Protein AF-A0A9P7V177-F1 (afdb_monomer)

Solvent-accessible surface area (backbone atoms only — not comparable to full-atom values): 6454 Å² total; per-residue (Å²): 126,67,68,66,52,52,54,53,55,57,62,63,65,72,72,75,75,77,78,82,79,75,62,74,82,75,57,77,79,83,68,80,65,89,78,62,84,59,56,44,78,45,80,48,74,78,81,86,56,91,95,53,86,77,69,51,53,64,54,56,53,49,54,57,38,52,77,67,72,54,51,68,44,80,77,43,80,41,85,38,88,98,79,48,35,30,38,32,34,33,55,73,69,88,82,86,127

Secondary structure (DSSP, 8-state):
-HHHHHHHHHHHHTT--------GGGS---------TTEEEEE------TTS----HHHHHHHHHHTTT--EEEEEEEEETTTEEEEEEEES-----

Nearest PDB structures (foldseek):
  8uce-assembly1_B-2  TM=7.009E-01  e=1.180E+00  Palaeococcus pacificus DY20341
  8ucg-assembly1_B  TM=6.876E-01  e=1.629E+00  Palaeococcus pacificus DY20341
  6ost-assembly1_7  TM=5.070E-01  e=1.037E+00  Escherichia coli
  3qu6-assembly2_B  TM=5.193E-01  e=1.629E+00  Homo sapiens

Foldseek 3Di:
DPPVVVVVVVVVVPPPPDDPPDPPVPPPPPPPPPDDPQKDKFFFDQDDDPPDDDPPSVNVVVVVCVVVVWDKAWPDADDDPPPTGTTIIGTPDPPDD

pLDDT: mean 76.57, std 15.44, range [36.66, 95.88]

Sequence (97 aa):
MGLAYLIFALLLLSATGGHAVIPIKDVEKHAARPFVENRYIVELETISIDGFQPKTAHKRFYDSLESREVTFDVSKEFDSPGIFIGVSLTLKDPDVQ

Radius of gyration: 29.99 Å; Cα contacts (8 Å, |Δi|>4): 80; chains: 1; bounding box: 76×32×71 Å

Mean predicted aligned error: 15.48 Å

Organism: NCBI:txid181124

Structure (mmCIF, N/CA/C/O backbone):
data_AF-A0A9P7V177-F1
#
_entry.id   AF-A0A9P7V177-F1
#
loop_
_atom_site.group_PDB
_atom_site.id
_atom_site.type_symbol
_atom_site.label_atom_id
_atom_site.label_alt_id
_atom_site.label_comp_id
_atom_site.label_asym_id
_atom_site.label_entity_id
_atom_site.label_seq_id
_atom_site.pdbx_PDB_ins_code
_atom_site.Cartn_x
_atom_site.Cartn_y
_atom_site.Cartn_z
_atom_site.occupancy
_atom_site.B_iso_or_equiv
_atom_site.auth_seq_id
_atom_site.auth_comp_id
_atom_site.auth_asym_id
_atom_site.auth_atom_id
_atom_site.pdbx_PDB_model_num
ATOM 1 N N . MET A 1 1 ? 56.968 20.068 -51.017 1.00 60.31 1 MET A N 1
ATOM 2 C CA . MET A 1 1 ? 55.739 19.637 -51.724 1.00 60.31 1 MET A CA 1
ATOM 3 C C . MET A 1 1 ? 55.027 18.443 -51.066 1.00 60.31 1 MET A C 1
ATOM 5 O O . MET A 1 1 ? 53.814 18.394 -51.157 1.00 60.31 1 MET A O 1
ATOM 9 N N . GLY A 1 2 ? 55.710 17.507 -50.383 1.00 71.06 2 GLY A N 1
ATOM 10 C CA . GLY A 1 2 ? 55.058 16.301 -49.825 1.00 71.06 2 GLY A CA 1
ATOM 11 C C . GLY A 1 2 ? 54.248 16.491 -48.532 1.00 71.06 2 GLY A C 1
ATOM 12 O O . GLY A 1 2 ? 53.212 15.858 -48.365 1.00 71.06 2 GLY A O 1
ATOM 13 N N . LEU A 1 3 ? 54.667 17.394 -47.637 1.00 71.75 3 LEU A N 1
ATOM 14 C CA . LEU A 1 3 ? 54.026 17.560 -46.322 1.00 71.75 3 LEU A CA 1
ATOM 15 C C . LEU A 1 3 ? 52.606 18.148 -46.413 1.00 71.75 3 LEU A C 1
ATOM 17 O O . LEU A 1 3 ? 51.704 17.694 -45.719 1.00 71.75 3 LE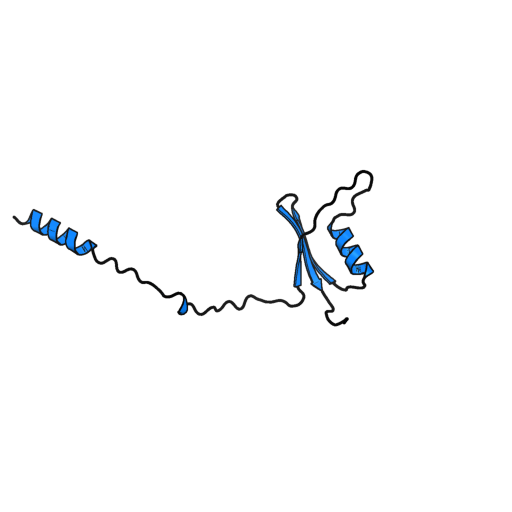U A O 1
ATOM 21 N N . ALA A 1 4 ? 52.390 19.110 -47.314 1.00 73.62 4 ALA A N 1
ATOM 22 C CA . ALA A 1 4 ? 51.074 19.712 -47.538 1.00 73.62 4 ALA A CA 1
ATOM 23 C C . ALA A 1 4 ? 50.070 18.705 -48.126 1.00 73.62 4 ALA A C 1
ATOM 25 O O . ALA A 1 4 ? 48.902 18.706 -47.751 1.00 73.62 4 ALA A O 1
ATOM 26 N N . TYR A 1 5 ? 50.543 17.806 -48.994 1.00 74.44 5 TYR A N 1
ATOM 27 C CA . TYR A 1 5 ? 49.721 16.750 -49.585 1.00 74.44 5 TYR A CA 1
ATOM 28 C C . TYR A 1 5 ? 49.313 15.701 -48.544 1.00 74.44 5 TYR A C 1
ATOM 30 O O . TYR A 1 5 ? 48.186 15.216 -48.557 1.00 74.44 5 TYR A O 1
ATOM 38 N N . LEU A 1 6 ? 50.213 15.403 -47.601 1.00 69.31 6 LEU A N 1
ATOM 39 C CA . LEU A 1 6 ? 49.960 14.463 -46.513 1.00 69.31 6 LEU A CA 1
ATOM 40 C C . LEU A 1 6 ? 48.923 15.008 -45.519 1.00 69.31 6 LEU A C 1
ATOM 42 O O . LEU A 1 6 ? 48.031 14.277 -45.105 1.00 69.31 6 LEU A O 1
ATOM 46 N N . ILE A 1 7 ? 48.991 16.305 -45.198 1.00 73.31 7 ILE A N 1
ATOM 47 C CA . ILE A 1 7 ? 48.001 16.981 -44.343 1.00 73.31 7 ILE A CA 1
ATOM 48 C C . ILE A 1 7 ? 46.635 17.046 -45.041 1.00 73.31 7 ILE A C 1
ATOM 50 O O . ILE A 1 7 ? 45.610 16.783 -44.415 1.00 73.31 7 ILE A O 1
ATOM 54 N N . PHE A 1 8 ? 46.616 17.339 -46.344 1.00 71.75 8 PHE A N 1
ATOM 55 C CA . PHE A 1 8 ? 45.386 17.378 -47.135 1.00 71.75 8 PHE A CA 1
ATOM 56 C C . PHE A 1 8 ? 44.718 15.997 -47.240 1.00 71.75 8 PHE A C 1
ATOM 58 O O . PHE A 1 8 ? 43.505 15.881 -47.071 1.00 71.75 8 PHE A O 1
ATOM 65 N N . ALA A 1 9 ? 45.508 14.937 -47.431 1.00 68.56 9 ALA A N 1
ATOM 66 C CA . ALA A 1 9 ? 45.014 13.562 -47.438 1.00 68.56 9 ALA A CA 1
ATOM 67 C C . ALA A 1 9 ? 44.467 13.126 -46.066 1.00 68.56 9 ALA A C 1
ATOM 69 O O . ALA A 1 9 ? 43.446 12.442 -46.005 1.00 68.56 9 ALA A O 1
ATOM 70 N N . LEU A 1 10 ? 45.096 13.556 -44.965 1.00 66.12 10 LEU A N 1
ATOM 71 C CA . LEU A 1 10 ? 44.641 13.240 -43.607 1.00 66.12 10 LEU A CA 1
ATOM 72 C C . LEU A 1 10 ? 43.308 13.931 -43.260 1.00 66.12 10 LEU A C 1
ATOM 74 O O . LEU A 1 10 ? 42.473 13.343 -42.578 1.00 66.12 10 LEU A O 1
ATOM 78 N N . LEU A 1 11 ? 43.089 15.152 -43.764 1.00 65.69 11 LEU A N 1
ATOM 79 C CA . LEU A 1 11 ? 41.843 15.915 -43.592 1.00 65.69 11 LEU A CA 1
ATOM 80 C C . LEU A 1 11 ? 40.659 15.341 -44.381 1.00 65.69 11 LEU A C 1
ATOM 82 O O . LEU A 1 11 ? 39.519 15.463 -43.945 1.00 65.69 11 LEU A O 1
ATOM 86 N N . LEU A 1 12 ? 40.910 14.704 -45.527 1.00 64.44 12 LEU A N 1
ATOM 87 C CA . LEU A 1 12 ? 39.863 14.056 -46.325 1.00 64.44 12 LEU A CA 1
ATOM 88 C C . LEU A 1 12 ? 39.369 12.740 -45.701 1.00 64.44 12 LEU A C 1
ATOM 90 O O . LEU A 1 12 ? 38.237 12.329 -45.954 1.00 64.44 12 LEU A O 1
ATOM 94 N N . LEU A 1 13 ? 40.189 12.086 -44.873 1.00 62.53 13 LEU A N 1
ATOM 95 C CA . LEU A 1 13 ? 39.874 10.771 -44.309 1.00 62.53 13 LEU A CA 1
ATOM 96 C C . LEU A 1 13 ? 38.919 10.837 -43.100 1.00 62.53 13 LEU A C 1
ATOM 98 O O . LEU A 1 13 ? 38.210 9.872 -42.824 1.00 62.53 13 LEU A O 1
ATOM 102 N N . SER A 1 14 ? 38.834 11.976 -42.409 1.00 59.34 14 SER A N 1
ATOM 103 C CA . SER A 1 14 ? 37.988 12.166 -41.220 1.00 59.34 14 SER A CA 1
ATOM 104 C C . SER A 1 14 ? 36.514 12.487 -41.520 1.00 59.34 14 SER A C 1
ATOM 106 O O . SER A 1 14 ? 35.722 12.634 -40.591 1.00 59.34 14 SER A O 1
ATOM 108 N N . ALA A 1 15 ? 36.108 12.551 -42.793 1.00 58.91 15 ALA A N 1
ATOM 109 C CA . ALA A 1 15 ? 34.748 12.933 -43.193 1.00 58.91 15 ALA A CA 1
ATOM 110 C C . ALA A 1 1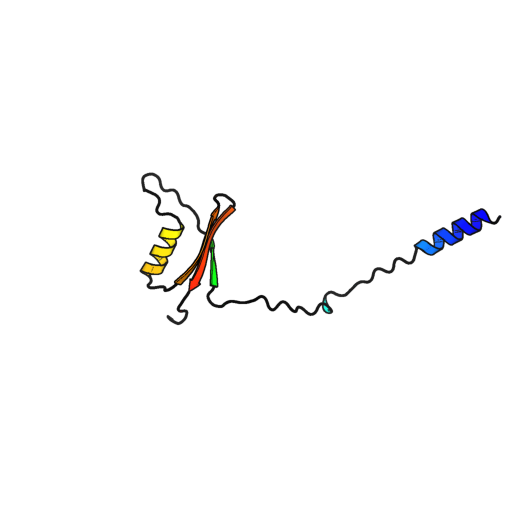5 ? 33.742 11.765 -43.297 1.00 58.91 15 ALA A C 1
ATOM 112 O O . ALA A 1 15 ? 32.582 11.988 -43.633 1.00 58.91 15 ALA A O 1
ATOM 113 N N . THR A 1 16 ? 34.139 10.522 -43.005 1.00 63.00 16 THR A N 1
ATOM 114 C CA . THR A 1 16 ? 33.262 9.339 -43.156 1.00 63.00 16 THR A CA 1
ATOM 115 C C . THR A 1 16 ? 32.731 8.815 -41.818 1.00 63.00 16 THR A C 1
ATOM 117 O O . THR A 1 16 ? 32.738 7.623 -41.531 1.00 63.00 16 THR A O 1
ATOM 120 N N . GLY A 1 17 ? 32.226 9.716 -40.976 1.00 62.62 17 GLY A N 1
ATOM 121 C CA . GLY A 1 17 ? 31.437 9.346 -39.801 1.00 62.62 17 GLY A CA 1
ATOM 122 C C . GLY A 1 17 ? 30.000 8.997 -40.189 1.00 62.62 17 GLY A C 1
ATOM 123 O O . GLY A 1 17 ? 29.104 9.815 -40.012 1.00 62.62 17 GLY A O 1
ATOM 124 N N . GLY A 1 18 ? 29.764 7.803 -40.739 1.00 64.00 18 GLY A N 1
ATOM 125 C CA . GLY A 1 18 ? 28.409 7.316 -41.010 1.00 64.00 18 GLY A CA 1
ATOM 126 C C . GLY A 1 18 ? 27.637 7.117 -39.705 1.00 64.00 18 GLY A C 1
ATOM 127 O O . GLY A 1 18 ? 27.924 6.197 -38.943 1.00 64.00 18 GLY A O 1
ATOM 128 N N . HIS A 1 19 ? 26.665 7.982 -39.417 1.00 61.09 19 HIS A N 1
ATOM 129 C CA . HIS A 1 19 ? 25.728 7.770 -38.317 1.00 61.09 19 HIS A CA 1
ATOM 130 C C . HIS A 1 19 ? 24.804 6.607 -38.684 1.00 61.09 19 HIS A C 1
ATOM 132 O O . HIS A 1 19 ? 23.919 6.746 -39.527 1.00 61.09 19 HIS A O 1
ATOM 138 N N . ALA A 1 20 ? 25.020 5.444 -38.070 1.00 65.12 20 ALA A N 1
ATOM 139 C CA . ALA A 1 20 ? 24.081 4.337 -38.155 1.00 65.12 20 ALA A CA 1
ATOM 140 C C . ALA A 1 20 ? 22.797 4.732 -37.409 1.00 65.12 20 ALA A C 1
ATOM 142 O O . ALA A 1 20 ? 22.717 4.654 -36.184 1.00 65.12 20 ALA A O 1
ATOM 143 N N . VAL A 1 21 ? 21.798 5.209 -38.152 1.00 69.94 21 VAL A N 1
ATOM 144 C CA . VAL A 1 21 ? 20.443 5.403 -37.633 1.00 69.94 21 VAL A CA 1
ATOM 145 C C . VAL A 1 21 ? 19.813 4.023 -37.543 1.00 69.94 21 VAL A C 1
ATOM 147 O O . VAL A 1 21 ? 19.350 3.486 -38.543 1.00 69.94 21 VAL A O 1
ATOM 150 N N . ILE A 1 22 ? 19.832 3.429 -36.352 1.00 70.31 22 ILE A N 1
ATOM 151 C CA . ILE A 1 22 ? 19.068 2.213 -36.080 1.00 70.31 22 ILE A CA 1
ATOM 152 C C . ILE A 1 22 ? 17.610 2.655 -35.901 1.00 70.31 22 ILE A C 1
ATOM 154 O O . ILE A 1 22 ? 17.309 3.367 -34.934 1.00 70.31 22 ILE A O 1
ATOM 158 N N . PRO A 1 23 ? 16.687 2.311 -36.816 1.00 65.81 23 PRO A N 1
ATOM 159 C CA . PRO A 1 23 ? 15.287 2.632 -36.621 1.00 65.81 23 PR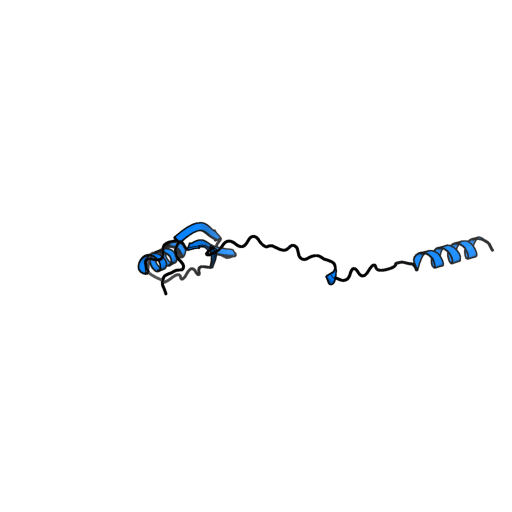O A CA 1
ATOM 160 C C . PRO A 1 23 ? 14.781 1.864 -35.396 1.00 65.81 23 PRO A C 1
ATOM 162 O O . PRO A 1 23 ? 14.865 0.644 -35.326 1.00 65.81 23 PRO A O 1
ATOM 165 N N . ILE A 1 24 ? 14.190 2.578 -34.434 1.00 60.53 24 ILE A N 1
ATOM 166 C CA . ILE A 1 24 ? 13.636 2.015 -33.181 1.00 60.53 24 ILE A CA 1
ATOM 167 C C . ILE A 1 24 ? 12.578 0.915 -33.444 1.00 60.53 24 ILE A C 1
ATOM 169 O O . ILE A 1 24 ? 12.203 0.174 -32.540 1.00 60.53 24 ILE A O 1
ATOM 173 N N . LYS A 1 25 ? 12.108 0.778 -34.689 1.00 62.25 25 LYS A N 1
ATOM 174 C CA . LYS A 1 25 ? 11.194 -0.279 -35.137 1.00 62.25 25 LYS A CA 1
ATOM 175 C C . LYS A 1 25 ? 11.807 -1.687 -35.096 1.00 62.25 25 LYS A C 1
ATOM 177 O O . LYS A 1 25 ? 11.039 -2.630 -34.959 1.00 62.25 25 LYS A O 1
ATOM 182 N N . ASP A 1 26 ? 13.136 -1.807 -35.151 1.00 59.03 26 ASP A N 1
ATOM 183 C CA . ASP A 1 26 ? 13.849 -3.098 -35.139 1.00 59.03 26 ASP A CA 1
ATOM 184 C C . ASP A 1 26 ? 14.254 -3.549 -33.727 1.00 59.03 26 ASP A C 1
ATOM 186 O O . ASP A 1 26 ? 14.813 -4.628 -33.538 1.00 59.03 26 ASP A O 1
ATOM 190 N N . VAL A 1 27 ? 13.950 -2.743 -32.705 1.00 63.97 27 VAL A N 1
ATOM 191 C CA . VAL A 1 27 ? 13.985 -3.211 -31.321 1.00 63.97 27 VAL A CA 1
ATOM 192 C C . VAL A 1 27 ? 12.710 -4.014 -31.104 1.00 63.97 27 VAL A C 1
ATOM 194 O O . VAL A 1 27 ? 11.646 -3.442 -30.851 1.00 63.97 27 VAL A O 1
ATOM 197 N N . GLU A 1 28 ? 12.807 -5.341 -31.203 1.00 61.94 28 GLU A N 1
ATOM 198 C CA . GLU A 1 28 ? 11.767 -6.218 -30.676 1.00 61.94 28 GLU A CA 1
ATOM 199 C C . GLU A 1 28 ? 11.492 -5.803 -29.231 1.00 61.94 28 GLU A C 1
ATOM 201 O O . GLU A 1 28 ? 12.328 -5.950 -28.337 1.00 61.94 28 GLU A O 1
ATOM 206 N N . LYS A 1 29 ? 10.303 -5.246 -28.996 1.00 61.44 29 LYS A N 1
ATOM 207 C CA . LYS A 1 29 ? 9.834 -4.916 -27.655 1.00 61.44 29 LYS A CA 1
ATOM 208 C C . LYS A 1 29 ? 9.466 -6.211 -26.939 1.00 61.44 29 LYS A C 1
ATOM 210 O O . LYS A 1 29 ? 8.296 -6.467 -26.674 1.00 61.44 29 LYS A O 1
ATOM 215 N N . HIS A 1 30 ? 10.465 -6.999 -26.562 1.00 57.12 30 HIS A N 1
ATOM 216 C CA . HIS A 1 30 ? 10.338 -7.995 -25.506 1.00 57.12 30 HIS A CA 1
ATOM 217 C C . HIS A 1 30 ? 10.258 -7.264 -24.157 1.00 57.12 30 HIS A C 1
ATOM 219 O O . HIS A 1 30 ? 11.137 -7.336 -23.307 1.00 57.12 30 HIS A O 1
ATOM 225 N N . ALA A 1 31 ? 9.187 -6.496 -23.974 1.00 57.09 31 ALA A N 1
ATOM 226 C CA . ALA A 1 31 ? 8.795 -5.940 -22.693 1.00 57.09 31 ALA A CA 1
ATOM 227 C C . ALA A 1 31 ? 7.522 -6.656 -22.249 1.00 57.09 31 ALA A C 1
ATOM 229 O O . ALA A 1 31 ? 6.486 -6.030 -22.029 1.00 57.09 31 ALA A O 1
ATOM 230 N N . ALA A 1 32 ? 7.605 -7.980 -22.108 1.00 60.72 32 ALA A N 1
ATOM 231 C CA . ALA A 1 32 ? 6.719 -8.684 -21.199 1.00 60.72 32 ALA A CA 1
ATOM 232 C C . ALA A 1 32 ? 7.093 -8.202 -19.793 1.00 60.72 32 ALA A C 1
ATOM 234 O O . ALA A 1 32 ? 7.926 -8.797 -19.111 1.00 60.72 32 ALA A O 1
ATOM 235 N N . ARG A 1 33 ? 6.571 -7.035 -19.388 1.00 63.19 33 ARG A N 1
ATOM 236 C CA . ARG A 1 33 ? 6.677 -6.626 -17.990 1.00 63.19 33 ARG A CA 1
ATOM 237 C C . ARG A 1 33 ? 5.991 -7.735 -17.200 1.00 63.19 33 ARG A C 1
ATOM 239 O O . ARG A 1 33 ? 4.869 -8.080 -17.572 1.00 63.19 33 ARG A O 1
ATOM 246 N N . PRO A 1 34 ? 6.632 -8.306 -16.172 1.00 67.38 34 PRO A N 1
ATOM 247 C CA . PRO A 1 34 ? 5.968 -9.275 -15.322 1.00 67.38 34 PRO A CA 1
ATOM 248 C C . PRO A 1 34 ? 4.740 -8.588 -14.718 1.00 67.38 34 PRO A C 1
ATOM 250 O O . PRO A 1 34 ? 4.859 -7.716 -13.857 1.00 67.38 34 PRO A O 1
ATOM 253 N N . PHE A 1 35 ? 3.570 -8.913 -15.259 1.00 69.19 35 PHE A N 1
ATOM 254 C CA . PHE A 1 35 ? 2.291 -8.438 -14.772 1.00 69.19 35 PHE A CA 1
ATOM 255 C C . PHE A 1 35 ? 1.820 -9.442 -13.734 1.00 69.19 35 PHE A C 1
ATOM 257 O O . PHE A 1 35 ? 1.761 -10.641 -14.001 1.00 69.19 35 PHE A O 1
ATOM 264 N N . VAL A 1 36 ? 1.545 -8.943 -12.537 1.00 75.81 36 VAL A N 1
ATOM 265 C CA . VAL A 1 36 ? 0.948 -9.734 -11.470 1.00 75.81 36 VAL A CA 1
ATOM 266 C C . VAL A 1 36 ? -0.430 -9.147 -11.241 1.00 75.81 36 VAL A C 1
ATOM 268 O O . VAL A 1 36 ? -0.547 -7.979 -10.866 1.00 75.81 36 VAL A O 1
ATOM 271 N N . GLU A 1 37 ? -1.453 -9.946 -11.522 1.00 82.81 37 GLU A N 1
ATOM 272 C CA . GLU A 1 37 ? -2.846 -9.564 -11.316 1.00 82.81 37 GLU A CA 1
ATOM 273 C C . GLU A 1 37 ? -3.099 -9.157 -9.862 1.00 82.81 37 GLU A C 1
ATOM 275 O O . GLU A 1 37 ? -2.470 -9.668 -8.932 1.00 82.81 37 GLU A O 1
ATOM 280 N N . ASN A 1 38 ? -4.024 -8.211 -9.682 1.00 88.50 38 ASN A N 1
ATOM 281 C CA . ASN A 1 38 ? -4.526 -7.756 -8.383 1.00 88.50 38 ASN A CA 1
ATOM 282 C C . ASN A 1 38 ? -3.460 -7.219 -7.418 1.00 88.50 38 ASN A C 1
ATOM 284 O O . ASN A 1 38 ? -3.729 -7.088 -6.224 1.00 88.50 38 ASN A O 1
ATOM 288 N N . ARG A 1 39 ? -2.263 -6.883 -7.918 1.00 91.19 39 ARG A N 1
ATOM 289 C CA . ARG A 1 39 ? -1.191 -6.263 -7.140 1.00 91.19 39 ARG A CA 1
ATOM 290 C C . ARG A 1 39 ? -1.190 -4.753 -7.328 1.00 91.19 39 ARG A C 1
ATOM 292 O O . ARG A 1 39 ? -1.081 -4.255 -8.445 1.00 91.19 39 ARG A O 1
ATOM 299 N N . TYR A 1 40 ? -1.216 -4.031 -6.215 1.00 92.94 40 TYR A N 1
ATOM 300 C CA . TYR A 1 40 ? -1.278 -2.575 -6.185 1.00 92.94 40 TYR A CA 1
ATOM 301 C C . TYR A 1 40 ? -0.161 -2.004 -5.325 1.00 92.94 40 TYR A C 1
ATOM 303 O O . TYR A 1 40 ? 0.226 -2.601 -4.322 1.00 92.94 40 TYR A O 1
ATOM 311 N N . ILE A 1 41 ? 0.334 -0.832 -5.720 1.00 94.75 41 ILE A N 1
ATOM 312 C CA . ILE A 1 41 ? 1.115 0.058 -4.863 1.00 94.75 41 ILE A CA 1
ATOM 313 C C . ILE A 1 41 ? 0.215 1.255 -4.578 1.00 94.75 41 ILE A C 1
ATOM 315 O O . ILE A 1 41 ? -0.208 1.941 -5.506 1.00 94.75 41 ILE A O 1
ATOM 319 N N . VAL A 1 42 ? -0.104 1.464 -3.307 1.00 94.50 42 VAL A N 1
ATOM 320 C CA . VAL A 1 42 ? -0.984 2.531 -2.836 1.00 94.50 42 VAL A CA 1
ATOM 321 C C . VAL A 1 42 ? -0.138 3.554 -2.101 1.00 94.50 42 VAL A C 1
ATOM 323 O O . VAL A 1 42 ? 0.577 3.206 -1.163 1.00 94.50 42 VAL A O 1
ATOM 326 N N . GLU A 1 43 ? -0.219 4.804 -2.534 1.00 94.69 43 GLU A N 1
ATOM 327 C CA . GLU A 1 43 ? 0.344 5.947 -1.822 1.00 94.69 43 GLU A CA 1
ATOM 328 C C . GLU A 1 43 ? -0.641 6.425 -0.755 1.00 94.69 43 GLU A C 1
ATOM 330 O O . GLU A 1 43 ? -1.849 6.480 -0.992 1.00 94.69 43 GLU A O 1
ATOM 335 N N . LEU A 1 44 ? -0.131 6.742 0.430 1.00 91.06 44 LEU A N 1
ATOM 336 C CA . LEU A 1 44 ? -0.916 7.131 1.589 1.00 91.06 44 LEU A CA 1
ATOM 337 C C . LEU A 1 44 ? -0.489 8.514 2.067 1.00 91.06 44 LEU A C 1
ATOM 339 O O . LEU A 1 44 ? 0.691 8.781 2.288 1.00 91.06 44 LEU A O 1
ATOM 343 N N . GLU A 1 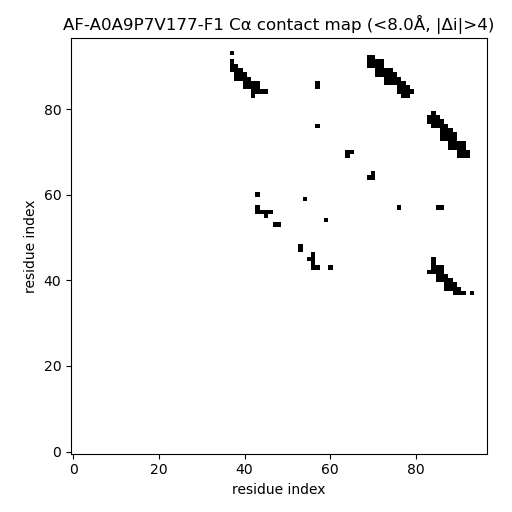45 ? -1.476 9.373 2.295 1.00 84.50 45 GLU A N 1
ATOM 344 C CA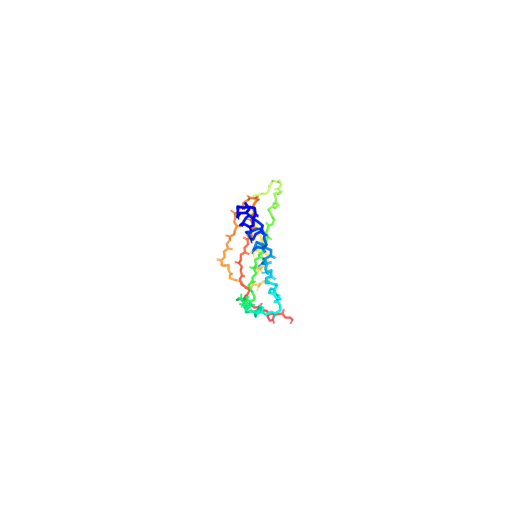 . GLU A 1 45 ? -1.254 10.697 2.856 1.00 84.50 45 GLU A CA 1
ATOM 345 C C . GLU A 1 45 ? -1.425 10.674 4.379 1.00 84.50 45 GLU A C 1
ATOM 347 O O . GLU A 1 45 ? -2.421 10.180 4.924 1.00 84.50 45 GLU A O 1
ATOM 352 N N . THR A 1 46 ? -0.452 11.240 5.090 1.00 75.31 46 THR A N 1
ATOM 353 C CA . THR A 1 46 ? -0.531 11.387 6.544 1.00 75.31 46 THR A CA 1
ATOM 354 C C . THR A 1 46 ? -1.272 12.672 6.885 1.00 75.31 46 THR A C 1
ATOM 356 O O . THR A 1 46 ? -0.689 13.750 6.922 1.00 75.31 46 THR A O 1
ATOM 359 N N . ILE A 1 47 ? -2.565 12.550 7.186 1.00 70.50 47 ILE A N 1
ATOM 360 C CA . ILE A 1 47 ? -3.362 13.669 7.699 1.00 70.50 47 ILE A CA 1
ATOM 361 C C . ILE A 1 47 ? -3.208 13.725 9.223 1.00 70.50 47 ILE A C 1
ATOM 363 O O . ILE A 1 47 ? -3.792 12.909 9.954 1.00 70.50 47 ILE A O 1
ATOM 367 N N . SER A 1 48 ? -2.419 14.691 9.696 1.00 62.94 48 SER A N 1
ATOM 368 C CA . SER A 1 48 ? -2.341 15.086 11.102 1.00 62.94 48 SER A CA 1
ATOM 369 C C . SER A 1 48 ? -3.567 15.925 11.462 1.00 62.94 48 SER A C 1
ATOM 371 O O . SER A 1 48 ? -3.735 17.032 10.957 1.00 62.94 48 SER A O 1
ATOM 373 N N . ILE A 1 49 ? -4.433 15.385 12.318 1.00 60.75 49 ILE A N 1
ATOM 374 C CA . ILE A 1 49 ? -5.582 16.100 12.882 1.00 60.75 49 ILE A CA 1
ATOM 375 C C . ILE A 1 49 ? -5.228 16.412 14.336 1.00 60.75 49 ILE A C 1
ATOM 377 O O . ILE A 1 49 ? -4.924 15.483 15.091 1.00 60.75 49 ILE A O 1
ATOM 381 N N . ASP A 1 50 ? -5.230 17.688 14.722 1.00 58.25 50 ASP A N 1
ATOM 382 C CA . ASP A 1 50 ? -4.893 18.101 16.088 1.00 58.25 50 ASP A CA 1
ATOM 383 C C . ASP A 1 50 ? -5.815 17.426 17.119 1.00 58.25 50 ASP A C 1
ATOM 385 O O . ASP A 1 50 ? -7.038 17.405 16.975 1.00 58.25 50 ASP A O 1
ATOM 389 N N . GLY A 1 51 ? -5.218 16.867 18.178 1.00 52.59 51 GLY A N 1
ATOM 390 C CA . GLY A 1 51 ? -5.937 16.308 19.331 1.00 52.59 51 GLY A CA 1
ATOM 391 C C . GLY A 1 51 ? -6.320 14.824 19.254 1.00 52.59 51 GLY A C 1
ATOM 392 O O . GLY A 1 51 ? -6.848 14.298 20.233 1.00 52.59 51 GLY A O 1
ATOM 393 N N . PHE A 1 52 ? -6.028 14.117 18.157 1.00 51.25 52 PHE A N 1
ATOM 394 C CA . PHE A 1 52 ? -6.275 12.674 18.043 1.00 51.25 52 PHE A CA 1
ATOM 395 C C . PHE A 1 52 ? -4.953 11.914 17.926 1.00 51.25 52 PHE A C 1
ATOM 397 O O . PHE A 1 52 ? -4.109 12.281 17.110 1.00 51.25 52 PHE A O 1
ATOM 404 N N . GLN A 1 53 ? -4.759 10.839 18.705 1.00 53.06 53 GLN A N 1
ATOM 405 C CA . GLN A 1 53 ? -3.589 9.979 18.501 1.00 53.06 53 GLN A CA 1
ATOM 406 C C . GLN A 1 53 ? -3.637 9.428 17.068 1.00 53.06 53 GLN A C 1
ATOM 408 O O . GLN A 1 53 ? -4.620 8.770 16.702 1.00 53.06 53 GLN A O 1
ATOM 413 N N . PRO A 1 54 ? -2.636 9.714 16.222 1.00 54.53 54 PRO A N 1
ATOM 414 C CA . PRO A 1 54 ? -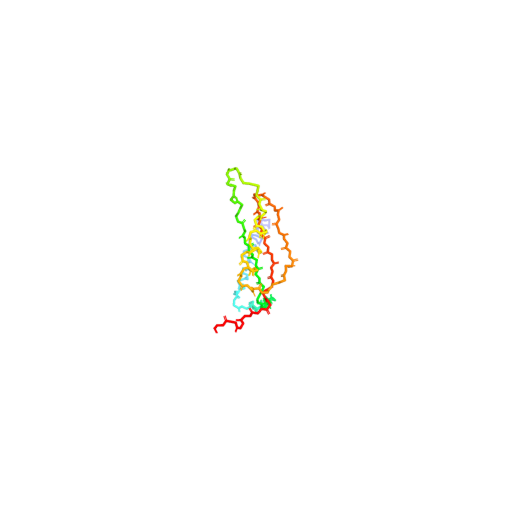2.704 9.318 14.832 1.00 54.53 54 PRO A CA 1
ATOM 415 C C . PRO A 1 54 ? -2.558 7.798 14.763 1.00 54.53 54 PRO A C 1
ATOM 417 O O . PRO A 1 54 ? -1.466 7.259 14.919 1.00 54.53 54 PRO A O 1
ATOM 420 N N . LYS A 1 55 ? -3.658 7.081 14.492 1.00 61.81 55 LYS A N 1
ATOM 421 C CA . LYS A 1 55 ? -3.538 5.791 13.798 1.00 61.81 55 LYS A CA 1
ATOM 422 C C . LYS A 1 55 ? -2.645 6.042 12.579 1.00 61.81 55 LYS A C 1
ATOM 424 O O . LYS A 1 55 ? -2.910 6.997 11.843 1.00 61.81 55 LYS A O 1
ATOM 429 N N . THR A 1 56 ? -1.609 5.223 12.396 1.00 81.06 56 THR A N 1
ATOM 430 C CA . THR A 1 56 ? -0.716 5.317 11.233 1.00 81.06 56 THR A CA 1
ATOM 431 C C . THR A 1 56 ? -1.549 5.283 9.948 1.00 81.06 56 THR A C 1
ATOM 433 O O . THR A 1 56 ? -2.623 4.670 9.917 1.00 81.06 56 THR A O 1
ATOM 436 N N . ALA A 1 57 ? -1.104 5.977 8.897 1.00 86.12 57 ALA A N 1
ATOM 437 C CA . ALA A 1 57 ? -1.847 6.060 7.637 1.00 86.12 57 ALA A CA 1
ATOM 438 C C . ALA A 1 57 ? -2.181 4.658 7.088 1.00 86.12 57 ALA A C 1
ATOM 440 O O . ALA A 1 57 ? -3.313 4.412 6.670 1.00 86.12 57 ALA A O 1
ATOM 441 N N . HIS A 1 58 ? -1.244 3.711 7.226 1.00 91.50 58 HIS A N 1
ATOM 442 C CA . HIS A 1 58 ? -1.432 2.290 6.917 1.00 91.50 58 HIS A CA 1
ATOM 443 C C . HIS A 1 58 ? -2.592 1.673 7.683 1.00 91.50 58 HIS A C 1
ATOM 445 O O . HIS A 1 58 ? -3.470 1.068 7.078 1.00 91.50 58 HIS A O 1
ATOM 451 N N . LYS A 1 59 ? -2.666 1.888 9.002 1.00 90.88 59 LYS A N 1
ATOM 452 C CA . LYS A 1 59 ? -3.756 1.334 9.805 1.00 90.88 59 LYS A CA 1
ATOM 453 C C . LYS A 1 59 ? -5.119 1.868 9.370 1.00 90.88 59 LYS A C 1
ATOM 455 O O . LYS A 1 59 ? -6.067 1.099 9.294 1.00 90.88 59 LYS A O 1
ATOM 460 N N . ARG A 1 60 ? -5.237 3.169 9.081 1.00 89.75 60 ARG A N 1
ATOM 461 C CA . ARG A 1 60 ? -6.504 3.745 8.584 1.00 89.75 60 ARG A CA 1
ATOM 462 C C . ARG A 1 60 ? -6.914 3.114 7.256 1.00 89.75 60 ARG A C 1
ATOM 464 O O . ARG A 1 60 ? -8.091 2.836 7.045 1.00 89.75 60 ARG A O 1
ATOM 471 N N . PHE A 1 61 ? -5.938 2.888 6.385 1.00 92.19 61 PHE A N 1
ATOM 472 C CA . PHE A 1 61 ? -6.160 2.242 5.105 1.00 92.19 61 PHE A CA 1
ATOM 473 C C . PHE A 1 61 ? -6.607 0.779 5.266 1.00 92.19 61 PHE A C 1
ATOM 475 O O . PHE A 1 61 ? -7.612 0.396 4.671 1.00 92.19 61 PHE A O 1
ATOM 482 N N . TYR A 1 62 ? -5.959 -0.007 6.130 1.00 94.38 62 TYR A N 1
ATOM 483 C CA . TYR A 1 62 ? -6.371 -1.391 6.402 1.00 94.38 62 TYR A CA 1
ATOM 484 C C . TYR A 1 62 ? -7.742 -1.474 7.061 1.00 94.38 62 TYR A C 1
ATOM 486 O O . TYR A 1 62 ? -8.586 -2.215 6.572 1.00 94.38 62 TYR A O 1
ATOM 494 N N . ASP A 1 63 ? -8.009 -0.644 8.076 1.00 93.06 63 ASP A N 1
ATOM 495 C CA . ASP A 1 63 ? -9.323 -0.570 8.724 1.00 93.06 63 ASP A CA 1
ATOM 496 C C . ASP A 1 63 ? -10.427 -0.284 7.674 1.00 93.06 63 ASP A C 1
ATOM 498 O O . ASP A 1 63 ? -11.518 -0.851 7.732 1.00 93.06 63 ASP A O 1
ATOM 502 N N . SER A 1 64 ? -10.148 0.566 6.673 1.00 91.88 64 SER A N 1
ATOM 503 C CA . SER A 1 64 ? -11.082 0.849 5.572 1.00 91.88 64 SER A CA 1
ATOM 504 C C . SER A 1 64 ? -11.312 -0.354 4.652 1.00 91.88 64 SER A C 1
ATOM 506 O O . SER A 1 64 ? -12.432 -0.523 4.170 1.00 91.88 64 SER A O 1
ATOM 508 N N . LEU A 1 65 ? -10.290 -1.164 4.370 1.00 93.56 65 LEU A N 1
ATOM 509 C CA . LEU A 1 65 ? -10.429 -2.373 3.549 1.00 93.56 65 LEU A CA 1
ATOM 510 C C . LEU A 1 65 ? -11.181 -3.469 4.312 1.00 93.56 65 LEU A C 1
ATOM 512 O O . LEU A 1 65 ? -12.137 -4.039 3.790 1.00 93.56 65 LEU A O 1
ATOM 516 N N . GLU A 1 66 ? -10.811 -3.691 5.572 1.00 93.38 66 GLU A N 1
ATOM 517 C CA . GLU A 1 66 ? -11.446 -4.665 6.462 1.00 93.38 66 GLU A CA 1
ATOM 518 C C . GLU A 1 66 ? -12.926 -4.341 6.692 1.00 93.38 66 GLU A C 1
ATOM 520 O O . GLU A 1 66 ? -13.763 -5.236 6.640 1.00 93.38 66 GLU A O 1
ATOM 525 N N . SER A 1 67 ? -13.285 -3.058 6.856 1.00 94.19 67 SER A N 1
ATOM 526 C CA . SER A 1 67 ? -14.691 -2.639 7.014 1.00 94.19 67 SER A CA 1
ATOM 527 C C . SER A 1 67 ? -15.587 -2.962 5.813 1.00 94.19 67 SER A C 1
ATOM 529 O O . SER A 1 67 ? -16.810 -2.909 5.925 1.00 94.19 67 SER A O 1
ATOM 531 N N . ARG A 1 68 ? -14.980 -3.271 4.664 1.00 92.44 68 ARG A N 1
ATOM 532 C CA . ARG A 1 68 ? -15.650 -3.644 3.413 1.00 92.44 68 ARG A CA 1
ATOM 533 C C . ARG A 1 68 ? -15.485 -5.127 3.093 1.00 92.44 68 ARG A C 1
ATOM 535 O O . ARG A 1 68 ? -15.756 -5.520 1.966 1.00 92.44 68 ARG A O 1
ATOM 542 N N . GLU A 1 69 ? -14.980 -5.908 4.049 1.00 92.56 69 GLU A N 1
ATOM 543 C CA . GLU A 1 69 ? -14.711 -7.341 3.896 1.00 92.56 69 GLU A CA 1
ATOM 544 C C . GLU A 1 69 ? -13.769 -7.648 2.717 1.00 92.56 69 GLU A C 1
ATOM 546 O O . GLU A 1 69 ? -13.754 -8.748 2.168 1.00 92.56 69 GLU A O 1
ATOM 551 N N . VAL A 1 70 ? -12.935 -6.673 2.333 1.00 90.75 70 VAL A N 1
ATOM 552 C CA . VAL A 1 70 ? -11.936 -6.859 1.283 1.00 90.75 70 VAL A CA 1
ATOM 553 C C . VAL A 1 70 ? -10.805 -7.692 1.862 1.00 90.75 70 VAL A C 1
ATOM 555 O O . VAL A 1 70 ? -10.135 -7.279 2.808 1.00 90.75 70 VAL A O 1
ATOM 558 N N . THR A 1 71 ? -10.560 -8.856 1.267 1.00 93.25 71 THR A N 1
ATOM 559 C CA . THR A 1 71 ? -9.436 -9.712 1.652 1.00 93.25 71 THR A CA 1
ATOM 560 C C . THR A 1 71 ? -8.188 -9.291 0.879 1.00 93.25 71 THR A C 1
ATOM 562 O O . THR A 1 71 ? -8.213 -9.177 -0.347 1.00 93.25 71 THR A O 1
ATOM 565 N N . PHE A 1 72 ? -7.073 -9.069 1.574 1.00 93.75 72 PHE A N 1
ATOM 566 C CA . PHE A 1 72 ? -5.818 -8.625 0.964 1.00 93.75 72 PHE A CA 1
ATOM 567 C C . PHE A 1 72 ? -4.586 -9.251 1.629 1.00 93.75 72 PHE A C 1
ATOM 569 O O . PHE A 1 72 ? -4.647 -9.780 2.736 1.00 93.75 72 PHE A O 1
ATOM 576 N N . ASP A 1 73 ? -3.459 -9.205 0.923 1.00 94.81 73 ASP A N 1
ATOM 577 C CA . ASP A 1 73 ? -2.135 -9.618 1.387 1.00 94.81 73 ASP A CA 1
ATOM 578 C C . ASP A 1 73 ? -1.168 -8.442 1.288 1.00 94.81 73 ASP A C 1
ATOM 580 O O . ASP A 1 73 ? -0.937 -7.926 0.192 1.00 94.81 73 ASP A O 1
ATOM 584 N N . VAL A 1 74 ? -0.599 -8.004 2.408 1.00 95.00 74 VAL A N 1
ATOM 585 C CA . VAL A 1 74 ? 0.395 -6.927 2.404 1.00 95.00 74 VAL A CA 1
ATOM 586 C C . VAL A 1 74 ? 1.763 -7.509 2.076 1.00 95.00 74 VAL A C 1
ATOM 588 O O . VAL A 1 74 ? 2.339 -8.260 2.855 1.00 95.00 74 VAL A O 1
ATOM 591 N N . SER A 1 75 ? 2.319 -7.113 0.932 1.00 95.62 75 SER A N 1
ATOM 592 C CA . SER A 1 75 ? 3.667 -7.521 0.535 1.00 95.62 75 SER A CA 1
ATOM 593 C C . SER A 1 75 ? 4.747 -6.629 1.151 1.00 95.62 75 SER A C 1
ATOM 595 O O . SER A 1 75 ? 5.831 -7.115 1.466 1.00 95.62 75 SER A O 1
ATOM 597 N N . LYS A 1 76 ? 4.483 -5.322 1.300 1.00 95.06 76 LYS A N 1
ATOM 598 C CA . LYS A 1 76 ? 5.437 -4.366 1.883 1.00 95.06 76 LYS A CA 1
ATOM 599 C C . LYS A 1 76 ? 4.763 -3.068 2.301 1.00 95.06 76 LYS A C 1
ATOM 601 O O . LYS A 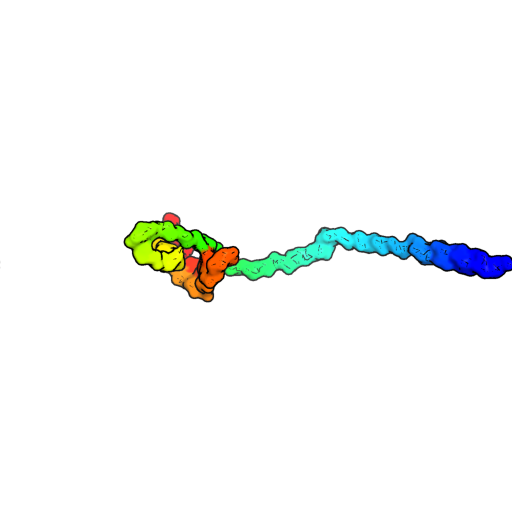1 76 ? 4.035 -2.479 1.509 1.00 95.06 76 LYS A O 1
ATOM 606 N N . GLU A 1 77 ? 5.107 -2.580 3.484 1.00 95.12 77 GLU A N 1
ATOM 607 C CA . GLU A 1 77 ? 4.834 -1.205 3.899 1.00 95.12 77 GLU A CA 1
ATOM 608 C C . GLU A 1 77 ? 6.025 -0.303 3.591 1.00 95.12 77 GLU A C 1
ATOM 610 O O . GLU A 1 77 ? 7.191 -0.686 3.728 1.00 95.12 77 GLU A O 1
ATOM 615 N N . PHE A 1 78 ? 5.712 0.908 3.160 1.00 94.19 78 PHE A N 1
ATOM 616 C CA . PHE A 1 78 ? 6.663 1.975 2.934 1.00 94.19 78 PHE A CA 1
ATOM 617 C C . PHE A 1 78 ? 6.354 3.101 3.912 1.00 94.19 78 PHE A C 1
ATOM 619 O O . PHE A 1 78 ? 5.238 3.622 3.934 1.00 94.19 78 PHE A O 1
ATOM 626 N N . ASP A 1 79 ? 7.353 3.461 4.706 1.00 90.62 79 ASP A N 1
ATOM 627 C CA . ASP A 1 79 ? 7.287 4.549 5.675 1.00 90.62 79 ASP A CA 1
ATOM 628 C C . ASP A 1 79 ? 8.564 5.382 5.555 1.00 90.62 79 ASP A C 1
ATOM 630 O O . ASP A 1 79 ? 9.525 5.247 6.310 1.00 90.62 79 ASP A O 1
ATOM 634 N N . SER A 1 80 ? 8.642 6.163 4.481 1.00 88.44 80 SER A N 1
ATOM 635 C CA . SER A 1 80 ? 9.737 7.100 4.239 1.00 88.44 80 SER A CA 1
ATOM 636 C C . SER A 1 80 ? 9.156 8.505 4.115 1.00 88.44 80 SER A C 1
ATOM 638 O O . SER A 1 80 ? 8.870 8.954 3.000 1.00 88.44 80 SER A O 1
ATOM 640 N N . PRO A 1 81 ? 8.948 9.205 5.247 1.00 83.88 81 PRO A N 1
ATOM 641 C CA . PRO A 1 81 ? 8.386 10.549 5.255 1.00 83.88 81 PRO A CA 1
ATOM 642 C C . PRO A 1 81 ? 9.144 11.497 4.320 1.00 83.88 81 PRO A C 1
ATOM 644 O O . PRO A 1 81 ? 10.374 11.525 4.308 1.00 83.88 81 PRO A O 1
ATOM 647 N N . GLY A 1 82 ? 8.404 12.261 3.515 1.00 82.88 82 GLY A N 1
ATOM 648 C CA . GLY A 1 82 ? 8.966 13.177 2.515 1.00 82.88 82 GLY A CA 1
ATOM 649 C C . GLY A 1 82 ? 9.451 12.516 1.218 1.00 82.88 82 GLY A C 1
ATOM 650 O O . GLY A 1 82 ? 9.825 13.235 0.296 1.00 82.88 82 GLY A O 1
ATOM 651 N N . ILE A 1 83 ? 9.429 11.181 1.124 1.00 89.75 83 ILE A N 1
ATOM 652 C CA . ILE A 1 83 ? 9.745 10.437 -0.104 1.00 89.75 83 ILE A CA 1
ATOM 653 C C . ILE A 1 83 ? 8.522 9.654 -0.575 1.00 89.75 83 ILE A C 1
ATOM 655 O O . ILE A 1 83 ? 8.051 9.864 -1.686 1.00 89.75 83 ILE A O 1
ATOM 659 N N . PHE A 1 84 ? 8.034 8.734 0.258 1.00 88.88 84 PHE A N 1
ATOM 660 C CA . PHE A 1 84 ? 6.896 7.877 -0.046 1.00 88.88 84 PHE A CA 1
ATOM 661 C C . PHE A 1 84 ? 6.391 7.206 1.234 1.00 88.88 84 PHE A C 1
ATOM 663 O O . PHE A 1 84 ? 7.147 6.535 1.944 1.00 88.88 84 PHE A O 1
ATOM 670 N N . ILE A 1 85 ? 5.100 7.359 1.505 1.00 92.12 85 ILE A N 1
ATOM 671 C CA . ILE A 1 85 ? 4.380 6.591 2.518 1.00 92.12 85 ILE A CA 1
ATOM 672 C C . ILE A 1 85 ? 3.320 5.808 1.758 1.00 92.12 85 ILE A C 1
ATOM 674 O O . ILE A 1 85 ? 2.580 6.375 0.962 1.00 92.12 85 ILE A O 1
ATOM 678 N N . GLY A 1 86 ? 3.274 4.497 1.944 1.00 94.19 86 GLY A N 1
ATOM 679 C CA . GLY A 1 86 ? 2.417 3.659 1.121 1.00 94.19 86 GLY A CA 1
ATOM 680 C C . GLY A 1 86 ? 2.492 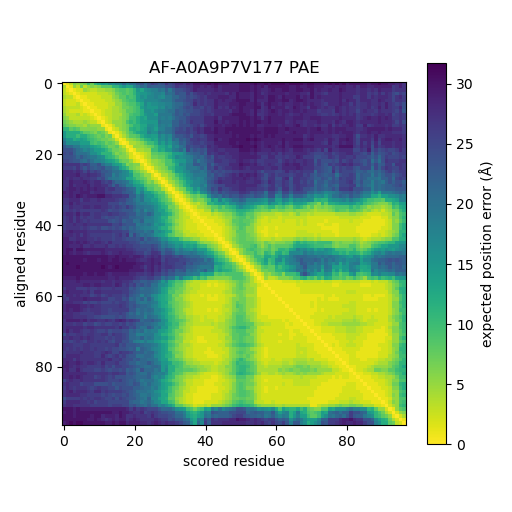2.183 1.452 1.00 94.19 86 GLY A C 1
ATOM 681 O O . GLY A 1 86 ? 3.178 1.768 2.384 1.00 94.19 86 GLY A O 1
ATOM 682 N N . VAL A 1 87 ? 1.804 1.371 0.662 1.00 95.88 87 VAL A N 1
ATOM 683 C CA . VAL A 1 87 ? 1.789 -0.085 0.810 1.00 95.88 87 VAL A CA 1
ATOM 684 C C . VAL A 1 87 ? 1.731 -0.759 -0.554 1.00 95.88 87 VAL A C 1
ATOM 686 O O . VAL A 1 87 ? 1.005 -0.317 -1.439 1.00 95.88 87 VAL A O 1
ATOM 689 N N . SER A 1 88 ? 2.482 -1.845 -0.733 1.00 95.69 88 SER A N 1
ATOM 690 C CA . SER A 1 88 ? 2.229 -2.792 -1.817 1.00 95.69 88 SER A CA 1
ATOM 691 C C . SER A 1 88 ? 1.435 -3.975 -1.289 1.00 95.69 88 SER A C 1
ATOM 693 O O . SER A 1 88 ? 1.862 -4.606 -0.317 1.00 95.69 88 SER A O 1
ATOM 695 N N . LEU A 1 89 ? 0.321 -4.291 -1.937 1.00 94.81 89 LEU A N 1
ATOM 696 C CA . LEU A 1 89 ? -0.558 -5.382 -1.537 1.00 94.81 89 LEU A CA 1
ATOM 697 C C . LEU A 1 89 ? -1.130 -6.128 -2.735 1.00 94.81 89 LEU A C 1
ATOM 699 O O . LEU A 1 89 ? -1.094 -5.634 -3.861 1.00 94.81 89 LEU A O 1
ATOM 703 N N . THR A 1 90 ? -1.667 -7.313 -2.472 1.00 94.50 90 THR A N 1
ATOM 704 C CA . THR A 1 90 ? -2.435 -8.109 -3.432 1.00 94.50 90 THR A CA 1
ATOM 705 C C . THR A 1 90 ? -3.857 -8.287 -2.905 1.00 94.50 90 THR A C 1
ATOM 707 O O . THR A 1 90 ? -4.022 -8.702 -1.761 1.00 94.50 90 THR A O 1
ATOM 710 N N . LEU A 1 91 ? -4.880 -7.978 -3.700 1.00 92.88 91 LEU A N 1
ATOM 711 C CA 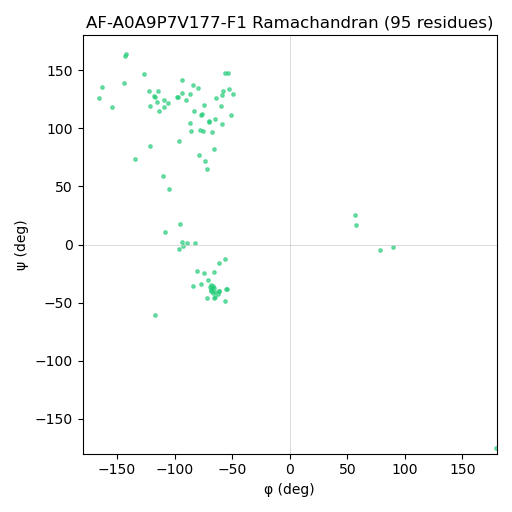. LEU A 1 91 ? -6.276 -8.263 -3.342 1.00 92.88 91 LEU A CA 1
ATOM 712 C C . LEU A 1 91 ? -6.583 -9.741 -3.621 1.00 92.88 91 LEU A C 1
ATOM 714 O O . LEU A 1 91 ? -6.186 -10.258 -4.666 1.00 92.88 91 LEU A O 1
ATOM 718 N N . LYS A 1 92 ? -7.254 -10.427 -2.689 1.00 86.38 92 LYS A N 1
ATOM 719 C CA . LYS A 1 92 ? -7.536 -11.872 -2.783 1.00 86.38 92 LYS A CA 1
ATOM 720 C C . LYS A 1 92 ? -8.895 -12.217 -3.402 1.00 86.38 92 LYS A C 1
ATOM 722 O O . LYS A 1 92 ? -9.172 -13.399 -3.532 1.00 86.38 92 LYS A O 1
ATOM 727 N N . ASP A 1 93 ? -9.681 -11.236 -3.844 1.00 69.00 93 ASP A N 1
ATOM 728 C CA . ASP A 1 93 ? -10.942 -11.484 -4.556 1.00 69.00 93 ASP A CA 1
ATOM 729 C C . ASP A 1 93 ? -11.317 -10.313 -5.486 1.00 69.00 93 ASP A C 1
ATOM 731 O O . ASP A 1 93 ? -11.506 -9.195 -4.997 1.00 69.00 93 ASP A O 1
ATOM 735 N N . PRO A 1 94 ? -11.418 -10.527 -6.811 1.00 56.25 94 PRO A N 1
ATOM 736 C CA . PRO A 1 94 ? -11.984 -9.555 -7.749 1.00 56.25 94 PRO A CA 1
ATOM 737 C C . PRO A 1 94 ? -13.475 -9.792 -8.084 1.00 56.25 94 PRO A C 1
ATOM 739 O O . PRO A 1 94 ? -14.056 -8.974 -8.794 1.00 56.25 94 PRO A O 1
ATOM 742 N N . ASP A 1 95 ? -14.101 -10.869 -7.589 1.00 54.38 95 ASP A N 1
ATOM 743 C CA . ASP A 1 95 ? -15.387 -11.385 -8.107 1.00 54.38 95 ASP A CA 1
ATOM 744 C C . ASP A 1 95 ? -16.661 -10.918 -7.369 1.00 54.38 95 ASP A C 1
ATOM 746 O O . ASP A 1 95 ? -17.735 -11.489 -7.558 1.00 54.38 95 ASP A O 1
ATOM 750 N N . VAL A 1 96 ? -16.604 -9.844 -6.577 1.00 47.03 96 VAL A N 1
ATOM 751 C CA . VAL A 1 96 ? -17.827 -9.214 -6.039 1.00 47.03 96 VAL A CA 1
ATOM 752 C C . VAL A 1 96 ? -18.226 -8.031 -6.927 1.00 47.03 96 VAL A C 1
ATOM 754 O O . VAL A 1 96 ? -17.803 -6.896 -6.699 1.00 47.03 96 VAL A O 1
ATOM 757 N N . GLN A 1 97 ? -19.032 -8.318 -7.955 1.00 36.66 97 GLN A N 1
ATOM 758 C CA . GLN A 1 97 ? -19.880 -7.355 -8.674 1.00 36.66 97 GLN A CA 1
ATOM 759 C C . GLN A 1 97 ? -21.354 -7.659 -8.415 1.00 36.66 97 GLN A C 1
ATOM 761 O O . GLN A 1 97 ? -21.723 -8.854 -8.466 1.00 36.66 97 GLN A O 1
#